Protein AF-A0A5A5RB78-F1 (afdb_monomer_lite)

Foldseek 3Di:
DDDQLVNCVVVPVVVSVVVLVVCVVVVVPVSHPPVVVVVVVVVVVVVLLVLLVVLVVLLVVLVCCCVPVPPCCVPCVVVSVVSNVVSVVVNVVSCVVPVVSVVVVDDDD

Radius of gyration: 20.85 Å; chains: 1; bounding box: 44×19×59 Å

InterPro domains:
  IPR002636 Protein from unkown function DUF29 [PF01724] (8-106)
  IPR002636 Protein from unkown function DUF29 [PTHR34235] (3-106)

pLDDT: mean 88.16, std 12.66, range [32.34, 97.94]

Organism: NCBI:txid2303982

Sequence (109 aa):
MNITISNLYDSDYQLWLESTINQLRQGDFQAVDWQNLLEEFADLGKNNRRALKSLLTRLLEHLLKLTYWQSPRDYNQAAWKKEIRNFRLQIADLLEDSPSLKSYLGSAE

Structure (mmCIF, N/CA/C/O backbone):
data_AF-A0A5A5RB78-F1
#
_entry.id   AF-A0A5A5RB78-F1
#
loop_
_atom_site.group_PDB
_atom_site.id
_atom_site.type_symbol
_atom_site.label_atom_id
_atom_site.label_alt_id
_atom_site.label_comp_id
_atom_site.label_asym_id
_atom_site.label_entity_id
_atom_site.label_seq_id
_atom_site.pdbx_PDB_ins_code
_atom_site.Cartn_x
_atom_site.Cartn_y
_atom_site.Cartn_z
_atom_site.occupancy
_atom_site.B_iso_or_equiv
_atom_site.auth_seq_id
_atom_site.auth_comp_id
_atom_site.auth_asym_id
_atom_site.auth_atom_id
_atom_site.pdbx_PDB_model_num
ATOM 1 N N . MET A 1 1 ? -0.117 10.757 34.212 1.00 40.09 1 MET A N 1
ATOM 2 C CA . MET A 1 1 ? -0.405 11.300 32.868 1.00 40.09 1 MET A CA 1
ATOM 3 C C . MET A 1 1 ? -1.553 10.487 32.304 1.00 40.09 1 MET A C 1
ATOM 5 O O . MET A 1 1 ? -1.405 9.275 32.228 1.00 40.09 1 MET A O 1
ATOM 9 N N . ASN A 1 2 ? -2.698 11.109 32.011 1.00 48.06 2 ASN A N 1
ATOM 10 C CA . ASN A 1 2 ? -3.800 10.415 31.342 1.00 48.06 2 ASN A CA 1
ATOM 11 C C . ASN A 1 2 ? -3.407 10.224 29.878 1.00 48.06 2 ASN A C 1
ATOM 13 O O . ASN A 1 2 ? -3.309 11.203 29.141 1.00 48.06 2 ASN A O 1
ATOM 17 N N . ILE A 1 3 ? -3.141 8.983 29.482 1.00 57.34 3 ILE A N 1
ATOM 18 C CA . ILE A 1 3 ? -2.951 8.627 28.078 1.00 57.34 3 ILE A CA 1
ATOM 19 C C . ILE A 1 3 ? -4.347 8.634 27.455 1.00 57.34 3 ILE A C 1
ATOM 21 O O . ILE A 1 3 ? -5.160 7.755 27.732 1.00 57.34 3 ILE A O 1
ATOM 25 N N . THR A 1 4 ? -4.662 9.674 26.691 1.00 69.38 4 THR A N 1
ATOM 26 C CA . THR A 1 4 ? -5.855 9.700 25.842 1.00 69.38 4 THR A CA 1
ATOM 27 C C . THR A 1 4 ? -5.523 9.029 24.516 1.00 69.38 4 THR A C 1
ATOM 29 O O . THR A 1 4 ? -4.382 9.086 24.061 1.00 69.38 4 THR A O 1
ATOM 32 N N . ILE A 1 5 ? -6.509 8.401 23.878 1.00 71.56 5 ILE A N 1
ATOM 33 C CA . ILE A 1 5 ? -6.304 7.698 22.602 1.00 71.56 5 ILE A CA 1
ATOM 34 C C . ILE A 1 5 ? -5.764 8.637 21.528 1.00 71.56 5 ILE A C 1
ATOM 36 O O . ILE A 1 5 ? -4.836 8.267 20.825 1.00 71.56 5 ILE A O 1
ATOM 40 N N . SER A 1 6 ? -6.211 9.889 21.488 1.00 74.69 6 SER A N 1
ATOM 41 C CA . SER A 1 6 ? -5.656 10.889 20.570 1.00 74.69 6 SER A CA 1
ATOM 42 C C . SER A 1 6 ? -4.158 11.133 20.742 1.00 74.69 6 SER A C 1
ATOM 44 O O . SER A 1 6 ? -3.485 11.459 19.777 1.00 74.69 6 SER A O 1
ATOM 46 N N . ASN A 1 7 ? -3.609 10.932 21.942 1.00 81.19 7 ASN A N 1
ATOM 47 C CA . ASN A 1 7 ? -2.174 11.062 22.194 1.00 81.19 7 ASN A CA 1
ATOM 48 C C . ASN A 1 7 ? -1.390 9.828 21.703 1.00 81.19 7 ASN A C 1
ATOM 50 O O . ASN A 1 7 ? -0.203 9.924 21.397 1.00 81.19 7 ASN A O 1
ATOM 54 N N . LEU A 1 8 ? -2.043 8.662 21.598 1.00 85.06 8 LEU A N 1
ATOM 55 C CA . LEU A 1 8 ? -1.431 7.461 21.023 1.00 85.06 8 LEU A CA 1
ATOM 56 C C . LEU A 1 8 ? -1.205 7.604 19.519 1.00 85.06 8 LEU A C 1
ATOM 58 O O . LEU A 1 8 ? -0.228 7.059 19.029 1.00 85.06 8 LEU A O 1
ATOM 62 N N . TYR A 1 9 ? -2.040 8.362 18.803 1.00 86.62 9 TYR A N 1
ATOM 63 C CA . TYR A 1 9 ? -1.871 8.565 17.360 1.00 86.62 9 TYR A CA 1
ATOM 64 C C . TYR A 1 9 ? -0.463 9.079 17.008 1.00 86.62 9 TYR A C 1
ATOM 66 O O . TYR A 1 9 ? 0.200 8.522 16.135 1.00 86.62 9 TYR A O 1
ATOM 74 N N . ASP A 1 10 ? 0.032 10.069 17.758 1.00 86.06 10 ASP A N 1
ATOM 75 C CA . ASP A 1 10 ? 1.351 10.671 17.532 1.00 86.06 10 ASP A CA 1
ATOM 76 C C . ASP A 1 10 ? 2.511 9.902 18.193 1.00 86.06 10 ASP A C 1
ATOM 78 O O . ASP A 1 10 ? 3.660 10.027 17.766 1.00 86.06 10 ASP A O 1
ATOM 82 N N . SER A 1 11 ? 2.244 9.144 19.264 1.00 89.38 11 SER A N 1
ATOM 83 C CA . SER A 1 11 ? 3.289 8.520 20.097 1.00 89.38 11 SER A CA 1
ATOM 84 C C . SER A 1 11 ? 3.487 7.021 19.862 1.00 89.38 11 SER A C 1
ATOM 86 O O . SER A 1 11 ? 4.618 6.542 19.946 1.00 89.38 11 SER A O 1
ATOM 88 N N . ASP A 1 12 ? 2.419 6.288 19.550 1.00 92.00 12 ASP A N 1
ATOM 89 C CA . ASP A 1 12 ? 2.423 4.863 19.217 1.00 92.00 12 ASP A CA 1
ATOM 90 C C . ASP A 1 12 ? 1.240 4.539 18.288 1.00 92.00 12 ASP A C 1
ATOM 92 O O . ASP A 1 12 ? 0.171 4.079 18.704 1.00 92.00 12 ASP A O 1
ATOM 96 N N . TYR A 1 13 ? 1.451 4.809 16.999 1.00 89.00 13 TYR A N 1
ATOM 97 C CA . TYR A 1 13 ? 0.444 4.640 15.954 1.00 89.00 13 TYR A CA 1
ATOM 98 C C . TYR A 1 13 ? -0.131 3.217 15.890 1.00 89.00 13 TYR A C 1
ATOM 100 O O . TYR A 1 13 ? -1.332 3.037 15.685 1.00 89.00 13 TYR A O 1
ATOM 108 N N . GLN A 1 14 ? 0.710 2.195 16.088 1.00 92.06 14 GLN A N 1
ATOM 109 C CA . GLN A 1 14 ? 0.263 0.803 16.035 1.00 92.06 14 GLN A CA 1
ATOM 110 C C . GLN A 1 14 ? -0.703 0.506 17.185 1.00 92.06 14 GLN A C 1
ATOM 112 O O . GLN A 1 14 ? -1.768 -0.078 16.967 1.00 92.06 14 GLN A O 1
ATOM 117 N N . LEU A 1 15 ? -0.369 0.954 18.398 1.00 94.25 15 LEU A N 1
ATOM 118 C CA . LEU A 1 15 ? -1.238 0.795 19.558 1.00 94.25 15 LEU A CA 1
ATOM 119 C C . LEU A 1 15 ? -2.535 1.603 19.422 1.00 94.25 15 LEU A C 1
ATOM 121 O O . LEU A 1 15 ? -3.601 1.120 19.820 1.00 94.25 15 LEU A O 1
ATOM 125 N N . TRP A 1 16 ? -2.469 2.807 18.847 1.00 95.44 16 TRP A N 1
ATOM 126 C CA . TRP A 1 16 ? -3.655 3.597 18.511 1.00 95.44 16 TRP A CA 1
ATOM 127 C C . TRP A 1 16 ? -4.588 2.825 17.571 1.00 95.44 16 TRP A C 1
ATOM 129 O O . TRP A 1 16 ? -5.761 2.641 17.901 1.00 95.44 16 TRP A O 1
ATOM 139 N N . LEU A 1 17 ? -4.062 2.296 16.462 1.00 93.62 17 LEU A N 1
ATOM 140 C CA . LEU A 1 17 ? -4.837 1.566 15.457 1.00 93.62 17 LEU A CA 1
ATOM 141 C C . LEU A 1 17 ? -5.519 0.326 16.051 1.00 93.62 17 LEU A C 1
ATOM 143 O O . LEU A 1 17 ? -6.719 0.117 15.858 1.00 93.62 17 LEU A O 1
ATOM 147 N N . GLU A 1 18 ? -4.780 -0.486 16.810 1.00 95.38 18 GLU A N 1
ATOM 148 C CA . GLU A 1 18 ? -5.327 -1.673 17.480 1.00 95.38 18 GLU A CA 1
ATOM 149 C C . GLU A 1 18 ? -6.420 -1.308 18.491 1.00 95.38 18 GLU A C 1
ATOM 151 O O . GLU A 1 18 ? -7.465 -1.968 18.551 1.00 95.38 18 GLU A O 1
ATOM 156 N N . SER A 1 19 ? -6.216 -0.229 19.250 1.00 93.94 19 SER A N 1
ATOM 157 C CA . SER A 1 19 ? -7.197 0.277 20.214 1.00 93.94 19 SER A CA 1
ATOM 158 C C . SER A 1 19 ? -8.471 0.746 19.512 1.00 93.94 19 SER A C 1
ATOM 160 O O . SER A 1 19 ? -9.562 0.307 19.880 1.00 93.94 19 SER A O 1
ATOM 162 N N . THR A 1 20 ? -8.351 1.554 18.455 1.00 94.56 20 THR A N 1
ATOM 163 C CA . THR A 1 20 ? -9.492 2.037 17.663 1.00 94.56 20 THR A CA 1
ATOM 164 C C . THR A 1 20 ? -10.272 0.886 17.022 1.00 94.56 20 THR A C 1
ATOM 166 O O . THR A 1 20 ? -11.503 0.868 17.083 1.00 94.56 20 THR A O 1
ATOM 169 N N . ILE A 1 21 ? -9.595 -0.136 16.483 1.00 95.44 21 ILE A N 1
ATOM 170 C CA . ILE A 1 21 ? -10.257 -1.337 15.941 1.00 95.44 21 ILE A CA 1
ATOM 171 C C . ILE A 1 21 ? -11.039 -2.078 17.031 1.00 95.44 21 ILE A C 1
ATOM 173 O O . ILE A 1 21 ? -12.175 -2.503 16.798 1.00 95.44 21 ILE A O 1
ATOM 177 N N . ASN A 1 22 ? -10.455 -2.247 18.217 1.00 96.12 22 ASN A N 1
ATOM 178 C 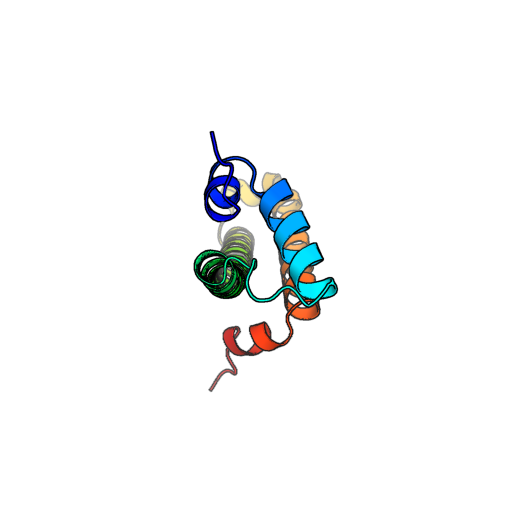CA . ASN A 1 22 ? -11.118 -2.933 19.323 1.00 96.12 22 ASN A CA 1
ATOM 179 C C . ASN A 1 22 ? -12.363 -2.178 19.804 1.00 96.12 22 ASN A C 1
ATOM 181 O O . ASN A 1 22 ? -13.397 -2.808 20.020 1.00 96.12 22 ASN A O 1
ATOM 185 N N . GLN A 1 23 ? -12.307 -0.850 19.889 1.00 95.25 23 GLN A N 1
ATOM 186 C CA . GLN A 1 23 ? -13.460 -0.018 20.251 1.00 95.25 23 GLN A CA 1
ATOM 187 C C . GLN A 1 23 ? -14.604 -0.150 19.248 1.00 95.25 23 GLN A C 1
ATOM 189 O O . GLN A 1 23 ? -15.749 -0.376 19.640 1.00 95.25 23 GLN A O 1
ATOM 194 N N . LEU A 1 24 ? -14.291 -0.092 17.950 1.00 95.69 24 LEU A N 1
ATOM 195 C CA . LEU A 1 24 ? -15.277 -0.285 16.885 1.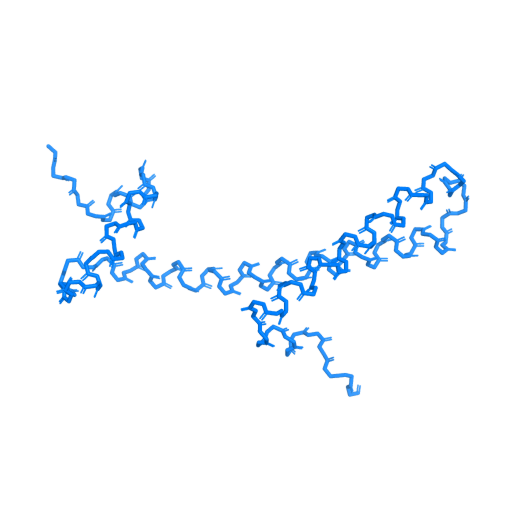00 95.69 24 LEU A CA 1
ATOM 196 C C . LEU A 1 24 ? -15.921 -1.676 16.955 1.00 95.69 24 LEU A C 1
ATOM 198 O O . LEU A 1 24 ? -17.136 -1.797 16.810 1.00 95.69 24 LEU A O 1
ATOM 202 N N . ARG A 1 25 ? -15.135 -2.727 17.226 1.00 96.38 25 ARG A N 1
ATOM 203 C CA . ARG A 1 25 ? -15.645 -4.102 17.388 1.00 96.38 25 ARG A CA 1
ATOM 204 C C . ARG A 1 25 ? -16.538 -4.270 18.615 1.00 96.38 25 ARG A C 1
ATOM 206 O O . ARG A 1 25 ? -17.470 -5.066 18.573 1.00 96.38 25 ARG A O 1
ATOM 213 N N . GLN A 1 26 ? -16.244 -3.551 19.693 1.00 96.81 26 GLN A N 1
ATOM 214 C CA . GLN A 1 26 ? -17.008 -3.594 20.942 1.00 96.81 26 GLN A CA 1
ATOM 215 C C . GLN A 1 26 ? -18.238 -2.671 20.920 1.00 96.81 26 GLN A C 1
ATOM 217 O O . GLN A 1 26 ? -19.071 -2.754 21.819 1.00 96.81 26 GLN A O 1
ATOM 222 N N . GLY A 1 27 ? -18.375 -1.820 19.897 1.00 95.00 27 GLY A N 1
ATOM 223 C CA . GLY A 1 27 ? -19.454 -0.836 19.795 1.00 95.00 27 GLY A CA 1
ATOM 224 C C . GLY A 1 27 ? -19.282 0.371 20.722 1.00 95.00 27 GLY A C 1
ATOM 225 O O . GLY A 1 27 ? -20.237 1.118 20.932 1.00 95.00 27 GLY A O 1
ATOM 226 N N . ASP A 1 28 ? -18.082 0.585 21.269 1.00 95.19 28 ASP A N 1
ATOM 227 C CA . ASP A 1 28 ? -17.769 1.726 22.135 1.00 95.19 28 ASP A CA 1
ATOM 228 C C . ASP A 1 28 ? -17.448 2.978 21.303 1.00 95.19 28 ASP A C 1
ATOM 230 O O . ASP A 1 28 ? -16.324 3.478 21.253 1.00 95.19 28 ASP A O 1
ATOM 234 N N . PHE A 1 29 ? -18.457 3.481 20.592 1.00 93.19 29 PHE A N 1
ATOM 235 C CA . PHE A 1 29 ? -18.306 4.612 19.674 1.00 93.19 29 PHE A CA 1
ATOM 236 C C . PHE A 1 29 ? -17.978 5.939 20.370 1.00 93.19 29 PHE A C 1
ATOM 238 O O . PHE A 1 29 ? -17.532 6.872 19.703 1.00 93.19 29 PHE A O 1
ATOM 245 N N . GLN A 1 30 ? -18.207 6.043 21.685 1.00 93.12 30 GLN A N 1
ATOM 246 C CA . GLN A 1 30 ? -17.896 7.249 22.458 1.00 93.12 30 GLN A CA 1
ATOM 247 C C . GLN A 1 30 ? -16.396 7.397 22.708 1.00 93.12 30 GLN A C 1
ATOM 249 O O . GLN A 1 30 ? -15.907 8.520 22.815 1.00 93.12 30 GLN A O 1
ATOM 254 N N . ALA A 1 31 ? -15.676 6.279 22.793 1.00 90.44 31 ALA A N 1
ATOM 255 C CA . ALA A 1 31 ? -14.242 6.272 23.040 1.00 90.44 31 ALA A CA 1
ATOM 256 C C . ALA A 1 31 ? -13.400 6.312 21.749 1.00 90.44 31 ALA A C 1
ATOM 258 O O . ALA A 1 31 ? -12.178 6.456 21.832 1.00 90.44 31 ALA A O 1
ATOM 259 N N . VAL A 1 32 ? -14.032 6.192 20.573 1.00 93.38 32 VAL A N 1
ATOM 260 C CA . VAL A 1 32 ? -13.364 6.277 19.266 1.00 93.38 32 VAL A CA 1
ATOM 261 C C . VAL A 1 32 ? -12.903 7.705 18.993 1.00 93.38 32 VAL A C 1
ATOM 263 O O . VAL A 1 32 ? -13.679 8.660 19.053 1.00 93.38 32 VAL A O 1
ATOM 266 N N . ASP A 1 33 ? -11.638 7.836 18.608 1.00 93.31 33 ASP A N 1
ATOM 267 C CA . ASP A 1 33 ? -11.085 9.085 18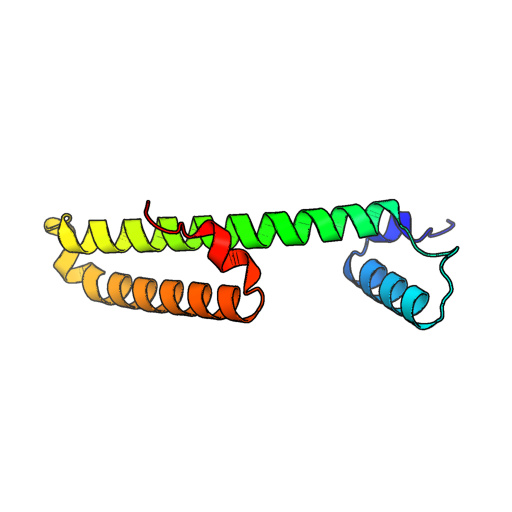.103 1.00 93.31 33 ASP A CA 1
ATOM 268 C C . ASP A 1 33 ? -11.472 9.307 16.634 1.00 93.31 33 ASP A C 1
ATOM 270 O O . ASP A 1 33 ? -10.742 8.968 15.700 1.00 93.31 33 ASP A O 1
ATOM 274 N N . TRP A 1 34 ? -12.664 9.863 16.431 1.00 93.25 34 TRP A N 1
ATOM 275 C CA . TRP A 1 34 ? -13.228 10.078 15.099 1.00 93.25 34 TRP A CA 1
ATOM 276 C C . TRP A 1 34 ? -12.434 11.058 14.239 1.00 93.25 34 TRP A C 1
ATOM 278 O O . TRP A 1 34 ? -12.434 10.913 13.018 1.00 93.25 34 TRP A O 1
ATOM 288 N N . GLN A 1 35 ? -11.770 12.041 14.850 1.00 92.38 35 GLN A N 1
ATOM 289 C CA . GLN A 1 35 ? -11.007 13.049 14.118 1.00 92.38 35 GLN A CA 1
ATOM 290 C C . GLN A 1 35 ? -9.828 12.383 13.399 1.00 92.38 35 GLN A C 1
ATOM 292 O O . GLN A 1 35 ? -9.735 12.459 12.174 1.00 92.38 35 GLN A O 1
ATOM 297 N N . ASN A 1 36 ? -8.998 11.659 14.155 1.00 92.50 36 ASN A N 1
ATOM 298 C CA . ASN A 1 36 ? -7.828 10.971 13.614 1.00 92.50 36 ASN A CA 1
ATOM 299 C C . ASN A 1 36 ? -8.224 9.801 12.696 1.00 92.50 36 ASN A C 1
ATOM 301 O O . ASN A 1 36 ? -7.601 9.591 11.658 1.00 92.50 36 ASN A O 1
ATOM 305 N N . LEU A 1 37 ? -9.308 9.077 13.005 1.00 94.19 37 LEU A N 1
ATOM 306 C CA . LEU A 1 37 ? -9.786 7.975 12.160 1.00 94.19 37 LEU A CA 1
ATOM 307 C C . LEU A 1 37 ? -10.261 8.444 10.774 1.00 94.19 37 LEU A C 1
ATOM 309 O O . LEU A 1 37 ? -9.961 7.808 9.762 1.00 94.19 37 LEU A O 1
ATOM 313 N N . LEU A 1 38 ? -11.017 9.546 10.710 1.00 92.94 38 LEU A N 1
ATOM 314 C CA . LEU A 1 38 ? -11.491 10.099 9.437 1.00 92.94 38 LEU A CA 1
ATOM 315 C C . LEU A 1 38 ? -10.343 10.663 8.598 1.00 92.94 38 LEU A C 1
ATOM 317 O O . LEU A 1 38 ? -10.353 10.510 7.373 1.00 92.94 38 LEU A O 1
ATOM 321 N N . GLU A 1 39 ? -9.366 11.301 9.244 1.00 90.44 39 GLU A N 1
ATOM 322 C CA . GLU A 1 39 ? -8.158 11.787 8.580 1.00 90.44 39 GLU A CA 1
ATOM 323 C C . GLU A 1 39 ? -7.356 10.630 7.975 1.00 90.44 39 GLU A C 1
ATOM 325 O O . GLU A 1 39 ? -7.067 10.659 6.776 1.00 90.44 39 GLU A O 1
ATOM 330 N N . GLU A 1 40 ? -7.128 9.559 8.740 1.00 91.88 40 GLU A N 1
ATOM 331 C CA . GLU A 1 40 ? -6.447 8.353 8.262 1.00 91.88 40 GLU A CA 1
ATOM 332 C C . GLU A 1 40 ? -7.161 7.745 7.045 1.00 91.88 40 GLU A C 1
ATOM 334 O O . GLU A 1 40 ? -6.544 7.479 6.015 1.00 91.88 40 GLU A O 1
ATOM 339 N N . PHE A 1 41 ? -8.487 7.591 7.086 1.00 90.44 41 PHE A N 1
ATOM 340 C CA . PHE A 1 41 ? -9.237 7.069 5.937 1.00 90.44 41 PHE A CA 1
ATOM 341 C C . PHE A 1 41 ? -9.141 7.967 4.697 1.00 90.44 41 PHE A C 1
ATOM 343 O O . PHE A 1 41 ? -9.019 7.467 3.569 1.00 90.44 41 PHE A O 1
ATOM 350 N N . ALA A 1 42 ? -9.174 9.289 4.875 1.00 87.50 42 ALA A N 1
ATOM 351 C CA . ALA A 1 42 ? -8.993 10.228 3.773 1.00 87.50 42 ALA A CA 1
ATOM 352 C C . ALA A 1 42 ? -7.580 10.126 3.175 1.00 87.50 42 ALA A C 1
ATOM 354 O O . ALA A 1 42 ? -7.412 10.198 1.947 1.00 87.50 42 ALA A O 1
ATOM 355 N N . ASP A 1 43 ? -6.576 9.933 4.023 1.00 88.12 43 ASP A N 1
ATOM 356 C CA . ASP A 1 43 ? -5.179 9.852 3.628 1.00 88.12 43 ASP A CA 1
ATOM 357 C C . ASP A 1 43 ? -4.812 8.510 2.999 1.00 88.12 43 ASP A C 1
ATOM 359 O O . ASP A 1 43 ? -4.144 8.523 1.963 1.00 88.12 43 ASP A O 1
ATOM 363 N N . LEU A 1 44 ? -5.352 7.381 3.465 1.00 85.81 44 LEU A N 1
ATOM 364 C CA . LEU A 1 44 ? -5.253 6.083 2.781 1.00 85.81 44 LEU A CA 1
ATOM 365 C C . LEU A 1 44 ? -5.720 6.186 1.322 1.00 85.81 44 LEU A C 1
ATOM 367 O O . LEU A 1 44 ? -5.009 5.794 0.390 1.00 85.81 44 LEU A O 1
ATOM 371 N N . GLY A 1 45 ? -6.875 6.819 1.091 1.00 82.31 45 GLY A N 1
ATOM 372 C CA . GLY A 1 45 ? -7.392 7.045 -0.259 1.00 82.31 45 GLY A CA 1
ATOM 373 C C . GLY A 1 45 ? -6.484 7.939 -1.116 1.00 82.31 45 GLY A C 1
ATOM 374 O O . GLY A 1 45 ? -6.323 7.713 -2.320 1.00 82.31 45 GLY A O 1
ATOM 375 N N . LYS A 1 46 ? -5.864 8.976 -0.538 1.00 86.56 46 LYS A N 1
ATOM 376 C CA . LYS A 1 46 ? -4.875 9.815 -1.248 1.00 86.56 46 LYS A CA 1
ATOM 377 C C . LYS A 1 46 ? -3.575 9.053 -1.521 1.00 86.56 46 LYS A C 1
ATOM 379 O O . LYS A 1 46 ? -3.023 9.204 -2.613 1.00 86.56 46 LYS A O 1
ATOM 384 N N . ASN A 1 47 ? -3.104 8.247 -0.578 1.00 90.06 47 ASN A N 1
ATOM 385 C CA . ASN A 1 47 ? -1.847 7.509 -0.658 1.00 90.06 47 ASN A CA 1
ATOM 386 C C . ASN A 1 47 ? -1.902 6.438 -1.747 1.00 90.06 47 ASN A C 1
ATOM 388 O O . ASN A 1 47 ? -1.008 6.413 -2.592 1.00 90.06 47 ASN A O 1
ATOM 392 N N . ASN A 1 48 ? -2.997 5.680 -1.849 1.00 90.44 48 ASN A N 1
ATOM 393 C CA . ASN A 1 48 ? -3.191 4.711 -2.935 1.00 90.44 48 ASN A CA 1
ATOM 394 C C . ASN A 1 48 ? -3.172 5.384 -4.319 1.00 90.44 48 ASN A C 1
ATOM 396 O O . ASN A 1 48 ? -2.507 4.916 -5.246 1.00 90.44 48 ASN A O 1
ATOM 400 N N . ARG A 1 49 ? -3.819 6.550 -4.459 1.00 89.62 49 ARG A N 1
ATOM 401 C CA . ARG A 1 49 ? -3.782 7.339 -5.707 1.00 89.62 49 ARG A CA 1
ATOM 402 C C . ARG A 1 49 ? -2.377 7.844 -6.044 1.00 89.62 49 ARG A C 1
ATOM 404 O O . ARG A 1 49 ? -1.953 7.774 -7.198 1.00 89.62 49 ARG A O 1
ATOM 411 N N . ARG A 1 50 ? -1.640 8.350 -5.051 1.00 92.81 50 ARG A N 1
ATOM 412 C CA . ARG A 1 50 ? -0.248 8.803 -5.222 1.00 92.81 50 ARG A CA 1
ATOM 413 C C . ARG A 1 50 ? 0.680 7.643 -5.586 1.00 92.81 50 ARG A C 1
ATOM 415 O O . ARG A 1 50 ? 1.518 7.815 -6.472 1.00 92.81 50 ARG A O 1
ATOM 422 N N . ALA A 1 51 ? 0.508 6.480 -4.961 1.00 94.69 51 ALA A N 1
ATOM 423 C CA . ALA A 1 51 ? 1.270 5.270 -5.252 1.00 94.69 51 ALA A CA 1
ATOM 424 C C . ALA A 1 51 ? 1.064 4.826 -6.706 1.00 94.69 51 ALA A C 1
ATOM 426 O O . ALA A 1 51 ? 2.044 4.672 -7.437 1.00 94.69 51 ALA A O 1
ATOM 427 N N . LEU A 1 52 ? -0.192 4.752 -7.166 1.00 95.00 52 LEU A N 1
ATOM 428 C CA . LEU A 1 52 ? -0.516 4.434 -8.559 1.00 95.00 52 LEU A CA 1
ATOM 429 C C . LEU A 1 52 ? 0.161 5.405 -9.537 1.00 95.00 52 LEU A C 1
ATOM 431 O O . LEU A 1 52 ? 0.841 4.980 -10.473 1.00 95.00 52 LEU A O 1
ATOM 435 N N . LYS A 1 53 ? 0.040 6.717 -9.295 1.00 94.31 53 LYS A N 1
ATOM 436 C CA . LYS A 1 53 ? 0.682 7.752 -10.123 1.00 94.31 53 LYS A CA 1
ATOM 437 C C . LYS A 1 53 ? 2.207 7.597 -10.167 1.00 94.31 53 LYS A C 1
ATOM 439 O O . LYS A 1 53 ? 2.807 7.733 -11.235 1.00 94.31 53 LYS A O 1
ATOM 444 N N . SER A 1 54 ? 2.837 7.321 -9.026 1.00 96.25 54 SER A N 1
ATOM 445 C CA . SER A 1 54 ? 4.289 7.134 -8.918 1.00 96.25 54 SER A CA 1
ATOM 446 C C . SER A 1 54 ? 4.758 5.914 -9.713 1.00 96.25 54 SER A C 1
ATOM 448 O O . SER A 1 54 ? 5.691 6.012 -10.513 1.00 96.25 54 SER A O 1
ATOM 450 N N . LEU A 1 55 ? 4.061 4.783 -9.569 1.00 96.94 55 LEU A N 1
ATOM 451 C CA . LEU A 1 55 ? 4.363 3.552 -10.299 1.00 96.94 55 LEU A CA 1
ATOM 452 C C . LEU A 1 55 ? 4.218 3.730 -11.812 1.00 96.94 55 LEU A C 1
ATOM 454 O O . LEU A 1 55 ? 5.109 3.329 -12.559 1.00 96.94 55 LEU A O 1
ATOM 458 N N . LEU A 1 56 ? 3.148 4.389 -12.267 1.00 96.19 56 LEU A N 1
ATOM 459 C CA . LEU A 1 56 ? 2.947 4.707 -13.685 1.00 96.19 56 LEU A CA 1
ATOM 460 C C . LEU A 1 56 ? 4.052 5.617 -14.225 1.00 96.19 56 LEU A C 1
ATOM 462 O O . LEU A 1 56 ? 4.602 5.347 -15.290 1.00 96.19 56 LEU A O 1
ATOM 466 N N . THR A 1 57 ? 4.424 6.653 -13.472 1.00 96.62 57 THR A N 1
ATOM 467 C CA . THR A 1 57 ? 5.524 7.558 -13.841 1.00 96.62 57 THR A CA 1
ATOM 468 C C . THR A 1 57 ? 6.828 6.784 -14.025 1.00 96.62 57 THR A C 1
ATOM 470 O O . THR A 1 57 ? 7.465 6.887 -15.073 1.00 96.62 57 THR A O 1
ATOM 473 N N . ARG A 1 58 ? 7.195 5.941 -13.051 1.00 97.25 58 ARG A N 1
ATOM 474 C CA . ARG A 1 58 ? 8.415 5.117 -13.100 1.00 97.25 58 ARG A CA 1
ATOM 475 C C . ARG A 1 58 ? 8.385 4.103 -14.241 1.00 97.25 58 ARG A C 1
ATOM 477 O O . ARG A 1 58 ? 9.412 3.879 -14.884 1.00 97.25 58 ARG A O 1
ATOM 484 N N . LEU A 1 59 ? 7.226 3.498 -14.500 1.00 97.00 59 LEU A N 1
ATOM 485 C CA . LEU A 1 59 ? 7.023 2.573 -15.611 1.00 97.00 59 LEU A CA 1
ATOM 486 C C . LEU A 1 59 ? 7.265 3.270 -16.955 1.00 97.00 59 LEU A C 1
ATOM 488 O O . LEU A 1 59 ? 8.051 2.772 -17.762 1.00 97.00 59 LEU A O 1
ATOM 492 N N . LEU A 1 60 ? 6.635 4.427 -17.176 1.00 96.31 60 LEU A N 1
ATOM 493 C CA . LEU A 1 60 ? 6.813 5.224 -18.392 1.00 96.31 60 LEU A CA 1
ATOM 494 C C . LEU A 1 60 ? 8.266 5.671 -18.555 1.00 96.31 60 LEU A C 1
ATOM 496 O O . LEU A 1 60 ? 8.837 5.509 -19.631 1.00 96.31 60 LEU A O 1
ATOM 500 N N . GLU A 1 61 ? 8.897 6.146 -17.483 1.00 95.69 61 GLU A N 1
ATOM 501 C CA . GLU A 1 61 ? 10.307 6.530 -17.482 1.00 95.69 61 GLU A CA 1
ATOM 502 C C . GLU A 1 61 ? 11.204 5.378 -17.962 1.00 95.69 61 GLU A C 1
ATOM 504 O O . GLU A 1 61 ? 12.001 5.559 -18.880 1.00 95.69 61 GLU A O 1
ATOM 509 N N . HIS A 1 62 ? 11.055 4.170 -17.412 1.00 94.12 62 HIS A N 1
ATOM 510 C CA . HIS A 1 62 ? 11.890 3.026 -17.801 1.00 94.12 62 HIS A CA 1
ATOM 511 C C . HIS A 1 62 ? 11.626 2.551 -19.234 1.00 94.12 62 HIS A C 1
ATOM 513 O O . HIS A 1 62 ? 12.562 2.148 -19.930 1.00 94.12 62 HIS A O 1
ATOM 519 N N . LEU A 1 63 ? 10.378 2.628 -19.702 1.00 94.69 63 LEU A N 1
ATOM 520 C CA . LEU A 1 63 ? 10.038 2.344 -21.098 1.00 94.69 63 LEU A CA 1
ATOM 521 C C . LEU A 1 63 ? 10.708 3.349 -22.046 1.00 94.69 63 LEU A C 1
ATOM 523 O O . LEU A 1 63 ? 11.287 2.945 -23.058 1.00 94.69 63 LEU A O 1
ATOM 527 N N . LEU A 1 64 ? 10.706 4.637 -21.696 1.00 94.31 64 LEU A N 1
ATOM 528 C CA . LEU A 1 64 ? 11.393 5.679 -22.460 1.00 94.31 64 LEU A CA 1
ATOM 529 C C . LEU A 1 64 ? 12.912 5.474 -22.450 1.00 94.31 64 LEU A C 1
ATOM 531 O O . LEU A 1 64 ? 13.529 5.519 -23.514 1.00 94.31 64 LEU A O 1
ATOM 535 N N . LYS A 1 65 ? 13.513 5.153 -21.294 1.00 90.75 65 LYS A N 1
ATOM 536 C CA . LYS A 1 65 ? 14.947 4.821 -21.192 1.00 90.75 65 LYS A CA 1
ATOM 537 C C . LYS A 1 65 ? 15.323 3.662 -22.117 1.00 90.75 65 LYS A C 1
ATOM 539 O O . LYS A 1 65 ? 16.304 3.756 -22.846 1.00 90.75 65 LYS A O 1
ATOM 544 N N . LEU A 1 66 ? 14.523 2.595 -22.153 1.00 90.06 66 LEU A N 1
ATOM 545 C CA . LEU A 1 66 ? 14.775 1.447 -23.034 1.00 90.06 66 LEU A CA 1
ATOM 546 C C . LEU A 1 66 ? 14.639 1.756 -24.526 1.00 90.06 66 LEU A C 1
ATOM 548 O O . LEU A 1 66 ? 15.283 1.080 -25.333 1.00 90.06 66 LEU A O 1
ATOM 552 N N . THR A 1 67 ? 13.779 2.713 -24.874 1.00 89.44 67 THR A N 1
ATOM 553 C CA . THR A 1 67 ? 13.461 3.065 -26.264 1.00 89.44 67 THR A CA 1
ATOM 554 C C . THR A 1 67 ? 14.473 4.055 -26.830 1.00 89.44 67 THR A C 1
ATOM 556 O O . THR A 1 67 ? 14.952 3.873 -27.946 1.00 89.44 67 THR A O 1
ATOM 559 N N . TYR A 1 68 ? 14.831 5.076 -26.051 1.00 88.88 68 TYR A N 1
ATOM 560 C CA . TYR A 1 68 ? 15.573 6.235 -26.549 1.00 88.88 68 TYR A CA 1
ATOM 561 C C . TYR A 1 68 ? 16.997 6.345 -26.002 1.00 88.88 68 TYR A C 1
ATOM 563 O O . TYR A 1 68 ? 17.838 6.990 -26.626 1.00 88.88 68 TYR A O 1
ATOM 571 N N . TRP A 1 69 ? 17.319 5.707 -24.872 1.00 86.06 69 TRP A N 1
ATOM 572 C CA . TRP A 1 69 ? 18.633 5.868 -24.253 1.00 86.06 69 TRP A CA 1
ATOM 573 C C . TRP A 1 69 ? 19.618 4.794 -24.722 1.00 86.06 69 TRP A C 1
ATOM 575 O O . TRP A 1 69 ? 19.806 3.771 -24.071 1.00 86.06 69 TRP A O 1
ATOM 585 N N . GLN A 1 70 ? 20.245 5.030 -25.876 1.00 76.62 70 GLN A N 1
ATOM 586 C CA . GLN A 1 70 ? 21.071 4.032 -26.570 1.00 76.62 70 GLN A CA 1
ATOM 587 C C . GLN A 1 70 ? 22.406 3.726 -25.866 1.00 76.62 70 GLN A C 1
ATOM 589 O 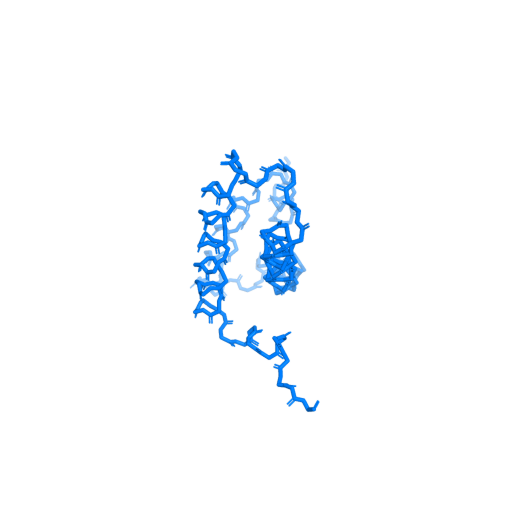O . GLN A 1 70 ? 22.791 2.566 -25.783 1.00 76.62 70 GLN A O 1
ATOM 594 N N . SER A 1 71 ? 23.090 4.731 -25.309 1.00 73.88 71 SER A N 1
ATOM 595 C CA . SER A 1 71 ? 24.447 4.569 -24.750 1.00 73.88 71 SER A CA 1
ATOM 596 C C . SER A 1 71 ? 24.541 3.710 -23.465 1.00 73.88 71 SER A C 1
ATOM 598 O O . SER A 1 71 ? 25.450 2.888 -23.389 1.00 73.88 71 SER A O 1
ATOM 600 N N . PRO A 1 72 ? 23.632 3.805 -22.470 1.00 70.44 72 PRO A N 1
ATOM 601 C CA . PRO A 1 72 ? 23.682 2.969 -21.260 1.00 70.44 72 PRO A CA 1
ATOM 602 C C . PRO A 1 72 ? 22.910 1.648 -21.385 1.00 70.44 72 PRO A C 1
ATOM 604 O O . PRO A 1 72 ? 22.814 0.901 -20.404 1.00 70.44 72 PRO A O 1
ATOM 607 N N . ARG A 1 73 ? 22.292 1.380 -22.542 1.00 69.31 73 ARG A N 1
ATOM 608 C CA . ARG A 1 73 ? 21.301 0.311 -22.718 1.00 69.31 73 ARG A CA 1
ATOM 609 C C . ARG A 1 73 ? 21.885 -1.075 -22.500 1.00 69.31 73 ARG A C 1
ATOM 611 O O . ARG A 1 73 ? 21.252 -1.880 -21.824 1.00 69.31 73 ARG A O 1
ATOM 618 N N . ASP A 1 74 ? 23.072 -1.338 -23.029 1.00 71.88 74 ASP A N 1
ATOM 619 C CA . ASP A 1 74 ? 23.632 -2.693 -23.080 1.00 71.88 74 ASP A CA 1
ATOM 620 C C . ASP A 1 74 ? 23.923 -3.262 -21.685 1.00 71.88 74 ASP A C 1
ATOM 622 O O . ASP A 1 74 ? 23.726 -4.451 -21.445 1.00 71.88 74 ASP A O 1
ATOM 626 N N . TYR A 1 75 ? 24.270 -2.398 -20.727 1.00 76.69 75 TYR A N 1
ATOM 627 C CA . TYR A 1 75 ? 24.512 -2.791 -19.337 1.00 76.69 75 TYR A CA 1
ATOM 628 C C . TYR A 1 75 ? 23.246 -2.754 -18.469 1.00 76.69 75 TYR A C 1
ATOM 630 O O . TYR A 1 75 ? 23.088 -3.569 -17.563 1.00 76.69 75 TYR A O 1
ATOM 638 N N . ASN A 1 76 ? 22.320 -1.826 -18.737 1.00 84.94 76 ASN A N 1
ATOM 639 C CA . ASN A 1 76 ? 21.188 -1.566 -17.840 1.00 84.94 76 ASN A CA 1
ATOM 640 C C . ASN A 1 76 ? 19.864 -2.199 -18.286 1.00 84.94 76 ASN A C 1
ATOM 642 O O . ASN A 1 76 ? 18.924 -2.284 -17.492 1.00 84.94 76 ASN A O 1
ATOM 646 N N . GLN A 1 77 ? 19.759 -2.671 -19.531 1.00 87.19 77 GLN A N 1
ATOM 647 C CA . GLN A 1 77 ? 18.494 -3.148 -20.092 1.00 87.19 77 GLN A CA 1
ATOM 648 C C . GLN A 1 77 ? 17.880 -4.295 -19.278 1.00 87.19 77 GLN A C 1
ATOM 650 O O . GLN A 1 77 ? 16.659 -4.328 -19.113 1.00 87.19 77 GLN A O 1
ATOM 655 N N . ALA A 1 78 ? 18.688 -5.231 -18.775 1.00 90.44 78 ALA A N 1
ATOM 656 C CA . ALA A 1 78 ? 18.187 -6.346 -17.973 1.00 90.44 78 ALA A CA 1
ATOM 657 C C . ALA A 1 78 ? 17.544 -5.856 -16.662 1.00 90.44 78 ALA A C 1
ATOM 659 O O . ALA A 1 78 ? 16.425 -6.257 -16.335 1.00 90.44 78 ALA A O 1
ATOM 660 N N . ALA A 1 79 ? 18.208 -4.933 -15.961 1.00 92.31 79 ALA A N 1
ATOM 661 C CA . ALA A 1 79 ? 17.694 -4.327 -14.737 1.00 92.31 79 ALA A CA 1
ATOM 662 C C . ALA A 1 79 ? 16.422 -3.508 -15.003 1.00 92.31 79 ALA A C 1
ATOM 664 O O . ALA A 1 79 ? 15.424 -3.680 -14.309 1.00 92.31 79 ALA A O 1
ATOM 665 N N . TRP A 1 80 ? 16.399 -2.690 -16.060 1.00 93.88 80 TRP A N 1
ATOM 666 C CA . TRP A 1 80 ? 15.214 -1.900 -16.411 1.00 93.88 80 TRP A CA 1
ATOM 667 C C . TRP A 1 80 ? 14.017 -2.768 -16.805 1.00 93.88 80 TRP A C 1
ATOM 669 O O . TRP A 1 80 ? 12.893 -2.473 -16.408 1.00 93.88 80 TRP A O 1
ATOM 679 N N . LYS A 1 81 ? 14.234 -3.872 -17.533 1.00 94.44 81 LYS A N 1
ATOM 680 C CA . LYS A 1 81 ? 13.172 -4.846 -17.839 1.00 94.44 81 LYS A CA 1
ATOM 681 C C . LYS A 1 81 ? 12.620 -5.502 -16.569 1.00 94.44 81 LYS A C 1
ATOM 683 O O . LYS A 1 81 ? 11.409 -5.702 -16.475 1.00 94.44 81 LYS A O 1
ATOM 688 N N . LYS A 1 82 ? 13.483 -5.812 -15.593 1.00 96.38 82 LYS A N 1
ATOM 689 C CA . LYS A 1 82 ? 13.066 -6.333 -14.282 1.00 96.38 82 LYS A CA 1
ATOM 690 C C . LYS A 1 82 ? 12.207 -5.312 -13.532 1.00 96.38 82 LYS A C 1
ATOM 692 O O . LYS A 1 82 ? 11.114 -5.660 -13.100 1.00 96.38 82 LYS A O 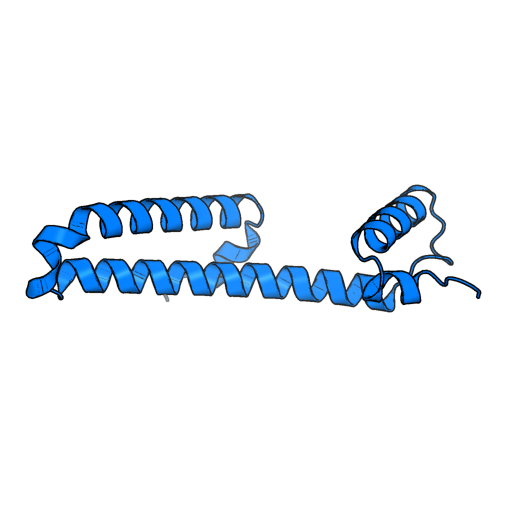1
ATOM 697 N N . GLU A 1 83 ? 12.646 -4.058 -13.461 1.00 96.44 83 GLU A N 1
ATOM 698 C CA . GLU A 1 83 ? 11.886 -2.979 -12.817 1.00 96.44 83 GLU A CA 1
ATOM 699 C C . GLU A 1 83 ? 10.530 -2.740 -13.491 1.00 96.44 83 GLU A C 1
ATOM 701 O O . GLU A 1 83 ? 9.515 -2.640 -12.810 1.00 96.44 83 GLU A O 1
ATOM 706 N N . ILE A 1 84 ? 10.462 -2.766 -14.825 1.00 97.12 84 ILE A N 1
ATOM 707 C CA . ILE A 1 84 ? 9.189 -2.686 -15.563 1.00 97.12 84 ILE A CA 1
ATOM 708 C C . ILE A 1 84 ? 8.230 -3.806 -15.154 1.00 97.12 84 ILE A C 1
ATOM 710 O O . ILE A 1 84 ? 7.043 -3.548 -14.945 1.00 97.12 84 ILE A O 1
ATOM 714 N N . ARG A 1 85 ? 8.719 -5.048 -15.041 1.00 97.69 85 ARG A N 1
ATOM 715 C CA . ARG A 1 85 ? 7.895 -6.173 -14.580 1.00 97.69 85 ARG A CA 1
ATOM 716 C C . ARG A 1 85 ? 7.407 -5.939 -13.151 1.00 97.69 85 ARG A C 1
ATOM 718 O O . ARG A 1 85 ? 6.226 -6.141 -12.894 1.00 97.69 85 ARG A O 1
ATOM 725 N N . ASN A 1 86 ? 8.284 -5.471 -12.265 1.00 97.94 86 ASN A N 1
ATOM 726 C CA . ASN A 1 86 ? 7.942 -5.170 -10.876 1.00 97.94 86 ASN A CA 1
ATOM 727 C C . ASN A 1 86 ? 6.873 -4.075 -10.773 1.00 97.94 86 ASN A C 1
ATOM 729 O O . ASN A 1 86 ? 5.896 -4.258 -10.054 1.00 97.94 86 ASN A O 1
ATOM 733 N N . PHE A 1 87 ? 7.007 -2.970 -11.514 1.00 97.62 87 PHE A N 1
ATOM 734 C CA . PHE A 1 87 ? 6.006 -1.899 -11.500 1.00 97.62 87 PHE A CA 1
ATOM 735 C C . PHE A 1 87 ? 4.662 -2.375 -12.043 1.00 97.62 87 PHE A C 1
ATOM 737 O O . PHE A 1 87 ? 3.631 -2.029 -11.482 1.00 97.62 87 PHE A O 1
ATOM 744 N N . ARG A 1 88 ? 4.653 -3.194 -13.102 1.00 97.25 88 ARG A N 1
ATOM 745 C CA . ARG A 1 88 ? 3.410 -3.764 -13.643 1.00 97.25 88 ARG A CA 1
ATOM 746 C C . ARG A 1 88 ? 2.698 -4.670 -12.644 1.00 97.25 88 ARG A C 1
ATOM 748 O O . ARG A 1 88 ? 1.481 -4.584 -12.558 1.00 97.25 88 ARG A O 1
ATOM 755 N N . LEU A 1 89 ? 3.441 -5.499 -11.907 1.00 97.94 89 LEU A N 1
ATOM 756 C CA . LEU A 1 89 ? 2.877 -6.337 -10.845 1.00 97.94 89 LEU A CA 1
ATOM 757 C C . LEU A 1 89 ? 2.297 -5.474 -9.721 1.00 97.94 89 LEU A C 1
ATOM 759 O O . LEU A 1 89 ? 1.117 -5.589 -9.438 1.00 97.94 89 LEU A O 1
ATOM 763 N N . GLN A 1 90 ? 3.061 -4.512 -9.197 1.00 97.25 90 GLN A N 1
ATOM 764 C CA . GLN A 1 90 ? 2.578 -3.615 -8.137 1.00 97.25 90 GLN A CA 1
ATOM 765 C C . GLN A 1 90 ? 1.351 -2.794 -8.556 1.00 97.25 90 GLN A C 1
ATOM 767 O O . GLN A 1 90 ? 0.469 -2.538 -7.744 1.00 97.25 90 GLN A O 1
ATOM 772 N N . ILE A 1 91 ? 1.278 -2.369 -9.823 1.00 96.38 91 ILE A N 1
ATOM 773 C CA . ILE A 1 91 ? 0.080 -1.713 -10.361 1.00 96.38 91 ILE A CA 1
ATOM 774 C C . ILE A 1 91 ? -1.096 -2.694 -10.393 1.00 96.38 91 ILE A C 1
ATOM 776 O O . ILE A 1 91 ? -2.198 -2.302 -10.033 1.00 96.38 91 ILE A O 1
ATOM 780 N N . ALA A 1 92 ? -0.887 -3.938 -10.832 1.00 96.12 92 ALA A N 1
ATOM 781 C CA . ALA A 1 92 ? -1.946 -4.943 -10.872 1.00 96.12 92 ALA A CA 1
ATOM 782 C C . ALA A 1 92 ? -2.489 -5.241 -9.468 1.00 96.12 92 ALA A C 1
ATOM 784 O O . ALA A 1 92 ? -3.698 -5.131 -9.280 1.00 96.12 92 ALA A O 1
ATOM 785 N N . ASP A 1 93 ? -1.604 -5.491 -8.500 1.00 96.62 93 ASP A N 1
ATOM 786 C CA . ASP A 1 93 ? -1.956 -5.754 -7.100 1.00 96.62 93 ASP A CA 1
ATOM 787 C C . ASP A 1 93 ? -2.761 -4.579 -6.515 1.00 96.62 93 ASP A C 1
ATOM 789 O O . ASP A 1 93 ? -3.860 -4.753 -5.997 1.00 96.62 93 ASP A O 1
ATOM 793 N N . LEU A 1 94 ? -2.294 -3.340 -6.719 1.00 94.62 94 LEU A N 1
ATOM 794 C CA . LEU A 1 94 ? -2.985 -2.141 -6.231 1.00 94.62 94 LEU A CA 1
ATOM 795 C C . LEU A 1 94 ? -4.391 -1.964 -6.843 1.00 94.62 94 LEU A C 1
ATOM 797 O O . LEU A 1 94 ? -5.301 -1.452 -6.188 1.00 94.62 94 LEU A O 1
ATOM 801 N N . LEU A 1 95 ? -4.584 -2.357 -8.105 1.00 94.44 95 LEU A N 1
ATOM 802 C CA . LEU A 1 95 ? -5.886 -2.303 -8.784 1.00 94.44 95 LEU A CA 1
ATOM 803 C C . LEU A 1 95 ? -6.797 -3.487 -8.429 1.00 94.44 95 LEU A C 1
ATOM 805 O O . LEU A 1 95 ? -8.008 -3.384 -8.640 1.00 94.44 95 LEU A O 1
ATOM 809 N N . GLU A 1 96 ? -6.238 -4.599 -7.954 1.00 95.06 96 GLU A N 1
ATOM 810 C CA . GLU A 1 96 ? -6.979 -5.735 -7.401 1.00 95.06 96 GLU A CA 1
ATOM 811 C C . GLU A 1 96 ? -7.503 -5.393 -6.004 1.00 95.06 96 GLU A C 1
ATOM 813 O O . GLU A 1 96 ? -8.708 -5.496 -5.770 1.00 95.06 96 GLU A O 1
ATOM 818 N N . ASP A 1 97 ? -6.638 -4.856 -5.142 1.00 93.12 97 ASP A N 1
ATOM 819 C CA . ASP A 1 97 ? -6.983 -4.408 -3.788 1.00 93.12 97 ASP A CA 1
ATOM 820 C C . ASP A 1 97 ? -7.955 -3.220 -3.790 1.00 93.12 97 ASP A C 1
ATOM 822 O O . ASP A 1 97 ? -8.751 -3.030 -2.869 1.00 93.12 97 ASP A O 1
ATOM 826 N N . SER A 1 98 ? -7.888 -2.365 -4.813 1.00 91.50 98 SER A N 1
ATOM 827 C CA . SER A 1 98 ? -8.736 -1.177 -4.934 1.00 91.50 98 SER A CA 1
ATOM 828 C C . SER A 1 98 ? -9.220 -0.964 -6.374 1.00 91.50 98 SER A C 1
ATOM 830 O O . SER A 1 98 ? -8.731 -0.071 -7.073 1.00 91.50 98 SER A O 1
ATOM 832 N N . PRO A 1 99 ? -10.248 -1.709 -6.834 1.00 92.31 99 PRO A N 1
ATOM 833 C CA . PRO A 1 99 ? -10.750 -1.625 -8.210 1.00 92.31 99 PRO A CA 1
ATOM 834 C C . PRO A 1 99 ? -11.236 -0.234 -8.628 1.00 92.31 99 PRO A C 1
ATOM 836 O O . PRO A 1 99 ? -11.166 0.115 -9.807 1.00 92.31 99 PRO A O 1
ATOM 839 N N . 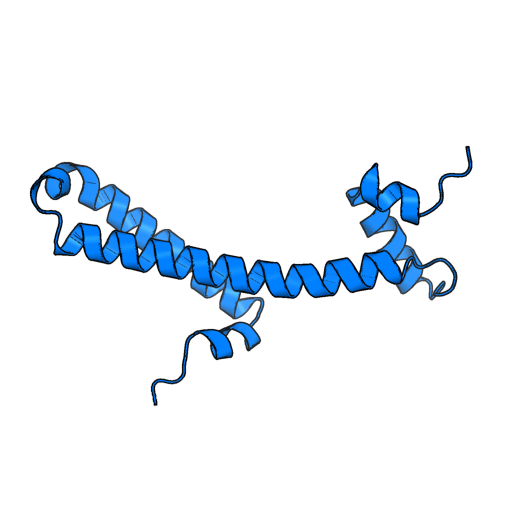SER A 1 100 ? -11.686 0.589 -7.675 1.00 90.00 100 SER A N 1
ATOM 840 C CA . SER A 1 100 ? -12.084 1.983 -7.912 1.00 90.00 100 SER A CA 1
ATOM 841 C C . SER A 1 100 ? -10.939 2.847 -8.450 1.00 90.00 100 SER A C 1
ATOM 843 O O . SER A 1 100 ? -11.194 3.830 -9.152 1.00 90.00 100 SER A O 1
ATOM 845 N N . LEU A 1 101 ? -9.678 2.461 -8.214 1.00 91.50 101 LEU A N 1
ATOM 846 C CA . LEU A 1 101 ? -8.514 3.168 -8.740 1.00 91.50 101 LEU A CA 1
ATOM 847 C C . LEU A 1 101 ? -8.412 3.109 -10.271 1.00 91.50 101 LEU A C 1
ATOM 849 O O . LEU A 1 101 ? -7.798 3.993 -10.867 1.00 91.50 101 LEU A O 1
ATOM 853 N N . LYS A 1 102 ? -9.057 2.129 -10.922 1.00 90.38 102 LYS A N 1
ATOM 854 C CA . LYS A 1 102 ? -9.107 2.019 -12.391 1.00 90.38 102 LYS A CA 1
ATOM 855 C C . LYS A 1 102 ? -9.700 3.269 -13.046 1.00 90.38 102 LYS A C 1
ATOM 857 O O . LYS A 1 102 ? -9.277 3.629 -14.138 1.00 90.38 102 LYS A O 1
ATOM 862 N N . SER A 1 103 ? -10.609 3.967 -12.359 1.00 90.19 103 SER A N 1
ATOM 863 C CA . SER A 1 103 ? -11.190 5.231 -12.839 1.00 90.19 103 SER A CA 1
ATOM 864 C C . SER A 1 103 ? -10.146 6.333 -13.075 1.00 90.19 103 SER A C 1
ATOM 866 O O . SER A 1 103 ? -10.349 7.196 -13.924 1.00 90.19 103 SER A O 1
ATOM 868 N N . TYR A 1 104 ? -9.000 6.281 -12.389 1.00 85.56 104 TYR A N 1
ATOM 869 C CA . TYR A 1 104 ? -7.915 7.257 -12.538 1.00 85.56 104 TYR A CA 1
ATOM 870 C C . TYR A 1 104 ? -6.932 6.930 -13.668 1.00 85.56 104 TYR A C 1
ATOM 872 O O . TYR A 1 104 ? -6.060 7.747 -13.954 1.00 85.56 104 TYR A O 1
ATOM 880 N N . LEU A 1 105 ? -7.037 5.759 -14.306 1.00 83.62 105 LEU A N 1
ATOM 881 C CA . LEU A 1 105 ? -6.178 5.390 -15.441 1.00 83.62 105 LEU A CA 1
ATOM 882 C C . LEU A 1 105 ? -6.601 6.059 -16.755 1.00 83.62 105 LEU A C 1
ATOM 884 O O . LEU A 1 105 ? -5.844 6.019 -17.720 1.00 83.62 105 LEU A O 1
ATOM 888 N N . GLY A 1 106 ? -7.775 6.696 -16.771 1.00 73.69 106 GLY A N 1
ATOM 889 C CA . GLY A 1 106 ? -8.383 7.271 -17.961 1.00 73.69 106 GLY A CA 1
ATOM 890 C C . GLY A 1 106 ? -9.055 6.204 -18.823 1.00 73.69 106 GLY A C 1
ATOM 891 O O . GLY A 1 106 ? -8.414 5.292 -19.341 1.00 73.69 106 GLY A O 1
ATOM 892 N N . SER A 1 107 ? -10.362 6.344 -19.026 1.00 49.06 107 SER A N 1
ATOM 893 C CA . SER A 1 107 ? -10.953 6.023 -20.320 1.00 49.06 107 SER A CA 1
ATOM 894 C C . SER A 1 107 ? -10.425 7.067 -21.300 1.00 49.06 107 SER A C 1
ATOM 896 O O . SER A 1 107 ? -10.618 8.259 -21.077 1.00 49.06 107 SER A O 1
ATOM 898 N N . ALA A 1 108 ? -9.697 6.632 -22.326 1.00 40.34 108 ALA A N 1
ATOM 899 C CA . ALA A 1 108 ? -9.400 7.499 -23.454 1.00 40.34 108 ALA A CA 1
ATOM 900 C C . ALA A 1 108 ? -10.738 7.922 -24.085 1.00 40.34 108 ALA A C 1
ATOM 902 O O . ALA A 1 108 ? -11.457 7.063 -24.596 1.00 40.34 108 ALA A O 1
ATOM 903 N N . GLU A 1 109 ? -11.080 9.204 -23.979 1.00 32.34 109 GLU A N 1
ATOM 904 C CA . GLU A 1 109 ? -11.968 9.881 -24.931 1.00 32.34 109 GLU A CA 1
ATOM 905 C C . GLU A 1 109 ? -11.117 10.475 -26.056 1.00 32.34 109 GLU A C 1
ATOM 907 O O . GLU A 1 109 ? -10.020 11.006 -25.749 1.00 32.34 109 GLU A O 1
#

Secondary structure (DSSP, 8-state):
----HHHHHHH-HHHHHHHHHHHHHHT-TTTS-HHHHHHHHHHHHHHHHHHHHHHHHHHHHHHHHHHH--TTHHHHHHHHHHHHHHHHHHHHHHHHH-GGGGGGG----